Protein AF-A0A8D8TQ28-F1 (afdb_monomer_lite)

Organism: NCBI:txid428564

Structure (mmCIF, N/CA/C/O backbone):
data_AF-A0A8D8TQ28-F1
#
_entry.id   AF-A0A8D8TQ28-F1
#
loop_
_atom_site.group_PDB
_atom_site.id
_atom_site.type_symbol
_atom_site.label_atom_id
_atom_site.label_alt_id
_atom_site.label_comp_id
_atom_site.label_asym_id
_atom_site.label_entity_id
_atom_site.label_seq_id
_atom_site.pdbx_PDB_ins_code
_atom_site.Cartn_x
_atom_site.Cartn_y
_atom_site.Cartn_z
_atom_site.occupancy
_atom_site.B_iso_or_equiv
_atom_site.auth_seq_id
_atom_site.auth_comp_id
_atom_site.auth_asym_id
_atom_site.auth_atom_id
_atom_site.pdbx_PDB_model_num
ATOM 1 N N . MET A 1 1 ? -15.751 -20.187 -22.732 1.00 36.69 1 MET A N 1
ATOM 2 C CA . MET A 1 1 ? -16.298 -20.077 -21.364 1.00 36.69 1 MET A CA 1
ATOM 3 C C . MET A 1 1 ? -15.376 -20.856 -20.436 1.00 36.69 1 MET A C 1
ATOM 5 O O . MET A 1 1 ? -15.549 -22.052 -20.274 1.00 36.69 1 MET A O 1
ATOM 9 N N . VAL A 1 2 ? -14.321 -20.211 -19.934 1.00 33.38 2 VAL A N 1
ATOM 10 C CA . VAL A 1 2 ? -13.401 -20.803 -18.950 1.00 33.38 2 VAL A CA 1
ATOM 11 C C . VAL A 1 2 ? -13.339 -19.818 -17.794 1.00 33.38 2 VAL A C 1
ATOM 13 O O . VAL A 1 2 ? -12.615 -18.828 -17.832 1.00 33.38 2 VAL A O 1
ATOM 16 N N . THR A 1 3 ? -14.184 -20.042 -16.796 1.00 38.12 3 THR A N 1
ATOM 17 C CA . THR A 1 3 ? -14.091 -19.378 -15.499 1.00 38.12 3 THR A CA 1
ATOM 18 C C . THR A 1 3 ? -12.869 -19.936 -14.782 1.00 38.12 3 THR A C 1
ATOM 20 O O . THR A 1 3 ? -12.925 -21.002 -14.176 1.00 38.12 3 THR A O 1
ATOM 23 N N . LEU A 1 4 ? -11.747 -19.220 -14.869 1.00 36.84 4 LEU A N 1
ATOM 24 C CA . LEU A 1 4 ? -10.609 -19.403 -13.972 1.00 36.84 4 LEU A CA 1
ATOM 25 C C . LEU A 1 4 ? -11.015 -18.913 -12.577 1.00 36.84 4 LEU A C 1
ATOM 27 O O . LEU A 1 4 ? -10.694 -17.800 -12.169 1.00 36.84 4 LEU A O 1
ATOM 31 N N . SER A 1 5 ? -11.729 -19.752 -11.828 1.00 41.59 5 SER A N 1
ATOM 32 C CA . SER A 1 5 ? -11.836 -19.620 -10.377 1.00 41.59 5 SER A CA 1
ATOM 33 C C . SER A 1 5 ? -10.484 -19.998 -9.769 1.00 41.59 5 SER A C 1
ATOM 35 O O . SER A 1 5 ? -10.276 -21.119 -9.299 1.00 41.59 5 SER A O 1
ATOM 37 N N . ARG A 1 6 ? -9.511 -19.084 -9.837 1.00 45.41 6 ARG A N 1
ATOM 38 C CA . ARG A 1 6 ? -8.230 -19.258 -9.156 1.00 45.41 6 ARG A CA 1
ATOM 39 C C . ARG A 1 6 ? -8.472 -18.959 -7.680 1.00 45.41 6 ARG A C 1
ATOM 41 O O . ARG A 1 6 ? -8.494 -17.807 -7.263 1.00 45.41 6 ARG A O 1
ATOM 48 N N . SER A 1 7 ? -8.694 -20.014 -6.901 1.00 39.88 7 SER A N 1
ATOM 49 C CA . SER A 1 7 ? -8.564 -19.978 -5.445 1.00 39.88 7 SER A CA 1
ATOM 50 C C . SER A 1 7 ? -7.099 -19.684 -5.113 1.00 39.88 7 SER A C 1
ATOM 52 O O . SER A 1 7 ? -6.31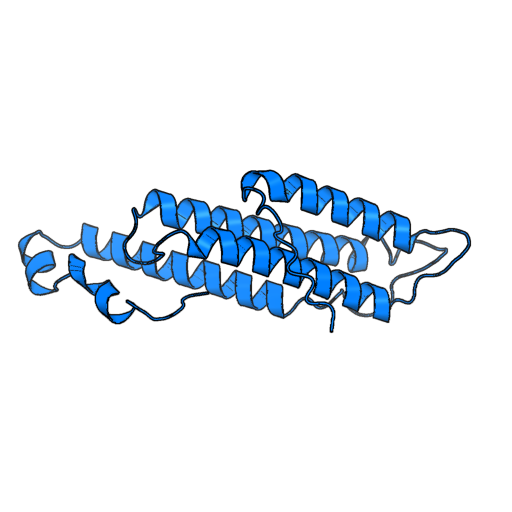4 -20.597 -4.855 1.00 39.88 7 SER A O 1
ATOM 54 N N . SER A 1 8 ? -6.699 -18.415 -5.181 1.00 41.31 8 SER A N 1
ATOM 55 C CA . SER A 1 8 ? -5.432 -17.963 -4.620 1.00 41.31 8 SER A CA 1
ATOM 56 C C . SER A 1 8 ? -5.541 -18.141 -3.113 1.00 41.31 8 SER A C 1
ATOM 58 O O . SER A 1 8 ? -6.297 -17.428 -2.460 1.00 41.31 8 SER A O 1
ATOM 60 N N . LYS A 1 9 ? -4.836 -19.134 -2.564 1.00 54.06 9 LYS A N 1
ATOM 61 C CA . LYS A 1 9 ? -4.615 -19.216 -1.119 1.00 54.06 9 LYS A CA 1
ATOM 62 C C . LYS A 1 9 ? -4.022 -17.870 -0.703 1.00 54.06 9 LYS A C 1
ATOM 64 O O . LYS A 1 9 ? -2.943 -17.523 -1.183 1.00 54.06 9 LYS A O 1
ATOM 69 N N . THR A 1 10 ? -4.760 -17.087 0.077 1.00 59.38 10 THR A N 1
ATOM 70 C CA . THR A 1 10 ? -4.292 -15.773 0.509 1.00 59.38 10 THR A CA 1
ATOM 71 C C . THR A 1 10 ? -3.103 -15.994 1.436 1.00 59.38 10 THR A C 1
ATOM 73 O O . THR A 1 10 ? -3.180 -16.783 2.381 1.00 59.38 10 THR A O 1
ATOM 76 N N . LYS A 1 11 ? -1.958 -15.396 1.097 1.00 68.31 11 LYS A N 1
ATOM 77 C CA . LYS A 1 11 ? -0.793 -15.431 1.978 1.00 68.31 11 LYS A CA 1
ATOM 78 C C . LYS A 1 11 ? -1.046 -14.495 3.167 1.00 68.31 11 LYS A C 1
ATOM 80 O O . LYS A 1 11 ? -1.624 -13.427 2.952 1.00 68.31 11 LYS A O 1
ATOM 85 N N . PRO A 1 12 ? -0.618 -14.859 4.387 1.00 80.44 12 PRO A N 1
ATOM 86 C CA . PRO A 1 12 ? -0.595 -13.939 5.517 1.00 80.44 12 PRO A CA 1
ATOM 87 C C . PRO A 1 12 ? 0.127 -12.637 5.159 1.00 80.44 12 PRO A C 1
ATOM 89 O O . PRO A 1 12 ? 1.099 -12.656 4.407 1.00 80.44 12 PRO A O 1
ATOM 92 N N . LEU A 1 13 ? -0.303 -11.515 5.746 1.00 81.19 13 LEU A N 1
ATOM 93 C CA . LEU A 1 13 ? 0.332 -10.207 5.523 1.00 81.19 13 LEU A CA 1
ATOM 94 C C . LEU A 1 13 ? 1.840 -10.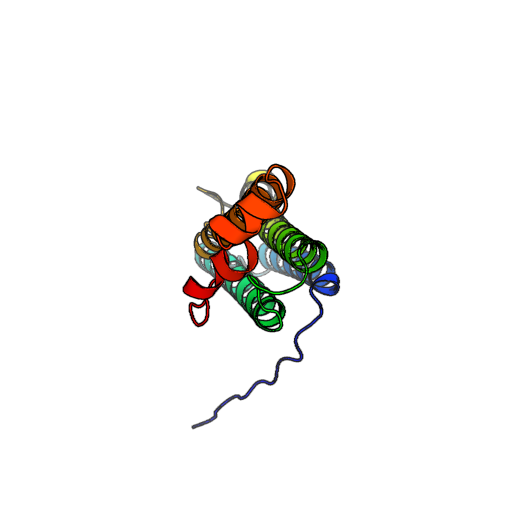219 5.829 1.00 81.19 13 LEU A C 1
ATOM 96 O O . LEU A 1 13 ? 2.599 -9.529 5.161 1.00 81.19 13 LEU A O 1
ATOM 100 N N . GLN A 1 14 ? 2.266 -11.022 6.808 1.00 81.75 14 GLN A N 1
ATOM 101 C CA . GLN A 1 14 ? 3.671 -11.165 7.212 1.00 81.75 14 GLN A CA 1
ATOM 102 C C . GLN A 1 14 ? 4.555 -11.767 6.110 1.00 81.75 14 GLN A C 1
ATOM 104 O O . GLN A 1 14 ? 5.735 -11.450 6.038 1.00 81.75 14 GLN A O 1
ATOM 109 N N . ASP A 1 15 ? 3.977 -12.569 5.214 1.00 87.06 15 ASP A N 1
ATOM 110 C CA . ASP A 1 15 ? 4.709 -13.213 4.119 1.00 87.06 15 ASP A CA 1
ATOM 111 C C . ASP A 1 15 ? 4.768 -12.322 2.865 1.00 87.06 15 ASP A C 1
ATOM 113 O O . ASP A 1 15 ? 5.366 -12.699 1.854 1.00 87.06 15 ASP A O 1
ATOM 117 N N . LEU A 1 16 ? 4.087 -11.168 2.872 1.00 90.31 16 LEU A N 1
ATOM 118 C CA . LEU A 1 16 ? 4.045 -10.281 1.709 1.00 90.31 16 LEU A CA 1
ATOM 119 C C . LEU A 1 16 ? 5.354 -9.516 1.518 1.00 90.31 16 LEU A C 1
ATOM 121 O O . LEU A 1 16 ? 5.645 -9.139 0.387 1.00 90.31 16 LEU A O 1
ATOM 125 N N . ASP A 1 17 ? 6.175 -9.356 2.556 1.00 90.69 17 ASP A N 1
ATOM 126 C CA . ASP A 1 17 ? 7.511 -8.770 2.419 1.00 90.69 17 ASP A CA 1
ATOM 127 C C . ASP A 1 17 ? 8.396 -9.570 1.455 1.00 90.69 17 ASP A C 1
ATOM 129 O O . ASP A 1 17 ? 8.968 -8.992 0.532 1.00 90.69 17 ASP A O 1
ATOM 133 N N . ASP A 1 18 ? 8.419 -10.899 1.577 1.00 91.06 18 ASP A N 1
ATOM 134 C CA . ASP A 1 18 ? 9.158 -11.777 0.658 1.00 91.06 18 ASP A CA 1
ATOM 135 C C . ASP A 1 18 ? 8.627 -11.675 -0.781 1.00 91.06 18 ASP A C 1
ATOM 137 O O . ASP A 1 18 ? 9.372 -11.790 -1.760 1.00 91.06 18 ASP A O 1
ATOM 141 N N . VAL A 1 19 ? 7.318 -11.443 -0.927 1.00 91.38 19 VAL A N 1
ATOM 142 C CA . VAL A 1 19 ? 6.690 -11.219 -2.235 1.00 91.38 19 VAL A CA 1
ATOM 143 C C . VAL A 1 19 ? 7.161 -9.893 -2.831 1.00 91.38 19 VAL A C 1
ATOM 145 O O . VAL A 1 19 ? 7.461 -9.860 -4.023 1.00 91.38 19 VAL A O 1
ATOM 148 N N . LEU A 1 20 ? 7.276 -8.825 -2.034 1.00 95.19 20 LEU A N 1
ATOM 149 C CA . LEU A 1 20 ? 7.810 -7.537 -2.491 1.00 95.19 20 LEU A CA 1
ATOM 150 C C . LEU A 1 20 ? 9.263 -7.666 -2.971 1.00 95.19 20 LEU A C 1
ATOM 152 O O . LEU A 1 20 ? 9.581 -7.155 -4.043 1.00 95.19 20 LEU A O 1
ATOM 156 N N . GLU A 1 21 ? 10.114 -8.390 -2.237 1.00 95.12 21 GLU A N 1
ATOM 157 C CA . GLU A 1 21 ? 11.504 -8.647 -2.651 1.00 95.12 21 GLU A CA 1
ATOM 158 C C . GLU A 1 21 ? 11.567 -9.467 -3.947 1.00 95.12 21 GLU A C 1
ATOM 160 O O . GLU A 1 21 ? 12.333 -9.164 -4.862 1.00 95.12 21 GLU A O 1
ATOM 165 N N . THR A 1 22 ? 10.709 -10.482 -4.071 1.00 95.06 22 THR A N 1
ATOM 166 C CA . THR A 1 22 ? 10.610 -11.285 -5.298 1.00 95.06 22 THR A CA 1
ATOM 167 C C . THR A 1 22 ? 10.181 -10.425 -6.490 1.00 95.06 22 THR A C 1
ATOM 169 O O . THR A 1 22 ? 10.743 -10.555 -7.576 1.00 95.06 22 THR A O 1
ATOM 172 N N . MET A 1 23 ? 9.205 -9.530 -6.298 1.00 95.88 23 MET A N 1
ATOM 173 C CA . MET A 1 23 ? 8.759 -8.604 -7.342 1.00 95.88 23 MET A CA 1
ATOM 174 C C . MET A 1 23 ? 9.85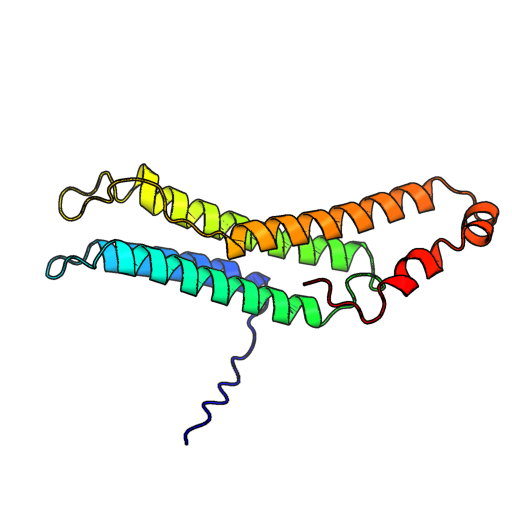1 -7.607 -7.724 1.00 95.88 23 MET A C 1
ATOM 176 O O . MET A 1 23 ? 10.011 -7.339 -8.909 1.00 95.88 23 MET A O 1
ATOM 180 N N . TYR A 1 24 ? 10.613 -7.089 -6.757 1.00 97.06 24 TYR A N 1
ATOM 181 C CA . TYR A 1 24 ? 11.756 -6.218 -7.029 1.00 97.06 24 TYR A CA 1
ATOM 182 C C . TYR A 1 24 ? 12.784 -6.909 -7.929 1.00 97.06 24 TYR A C 1
ATOM 184 O O . TYR A 1 24 ? 13.086 -6.385 -8.999 1.00 97.06 24 TYR A O 1
ATOM 192 N N . ASN A 1 25 ? 13.259 -8.096 -7.532 1.00 97.44 25 ASN A N 1
ATOM 193 C CA . ASN A 1 25 ? 14.262 -8.836 -8.302 1.00 97.44 25 ASN A CA 1
ATOM 194 C C . ASN A 1 25 ? 13.750 -9.140 -9.714 1.00 97.44 25 ASN A C 1
ATOM 196 O O . ASN A 1 25 ? 14.436 -8.874 -10.691 1.00 97.44 25 ASN A O 1
ATOM 200 N N . PHE A 1 26 ? 12.499 -9.597 -9.832 1.00 97.31 26 PHE A N 1
ATOM 201 C CA . PHE A 1 26 ? 11.881 -9.862 -11.129 1.00 97.31 26 PHE A CA 1
ATOM 202 C C . PHE A 1 26 ? 11.809 -8.619 -12.026 1.00 97.31 26 PHE A C 1
ATOM 204 O O . PHE A 1 26 ? 12.105 -8.710 -13.215 1.00 97.31 26 PHE A O 1
ATOM 211 N N . LEU A 1 27 ? 11.399 -7.468 -11.485 1.00 97.56 27 LEU A N 1
ATOM 212 C CA . LEU A 1 27 ? 11.331 -6.226 -12.255 1.00 97.56 27 LEU A CA 1
ATOM 213 C C . LEU A 1 27 ? 12.722 -5.768 -12.698 1.00 97.56 27 LEU A C 1
ATOM 215 O O . LEU A 1 27 ? 12.872 -5.342 -13.841 1.00 97.56 27 LEU A O 1
ATOM 219 N N . ASP A 1 28 ? 13.716 -5.848 -11.813 1.00 97.19 28 ASP A N 1
ATOM 220 C CA . ASP A 1 28 ? 15.084 -5.423 -12.109 1.00 97.19 28 ASP A CA 1
ATOM 221 C C . ASP A 1 28 ? 15.751 -6.330 -13.155 1.00 97.19 28 ASP A C 1
ATOM 223 O O . ASP A 1 28 ? 16.317 -5.827 -14.125 1.00 97.19 28 ASP A O 1
ATOM 227 N N . ASP A 1 29 ? 15.594 -7.650 -13.023 1.00 96.31 29 ASP A N 1
ATOM 228 C CA . ASP A 1 29 ? 16.076 -8.633 -13.997 1.00 96.31 29 ASP A CA 1
ATOM 229 C C . ASP A 1 29 ? 15.404 -8.439 -15.363 1.00 96.31 29 ASP A C 1
ATOM 231 O O . ASP A 1 29 ? 16.074 -8.418 -16.396 1.00 96.31 29 ASP A O 1
ATOM 235 N N . LEU A 1 30 ? 14.078 -8.244 -15.380 1.00 96.44 30 LEU A N 1
ATOM 236 C CA . LEU A 1 30 ? 13.317 -8.010 -16.610 1.00 96.44 30 LEU A CA 1
ATOM 237 C C . LEU A 1 30 ? 13.750 -6.714 -17.306 1.00 96.44 30 LEU A C 1
ATOM 239 O O . LEU A 1 30 ? 13.776 -6.650 -18.533 1.00 96.44 30 LEU A O 1
ATOM 243 N N . TRP A 1 31 ? 14.073 -5.672 -16.542 1.00 96.88 31 TRP A N 1
ATOM 244 C CA . TRP A 1 31 ? 14.515 -4.400 -17.107 1.00 96.88 31 TRP A CA 1
ATOM 245 C C . TRP A 1 31 ? 15.920 -4.477 -17.718 1.00 96.88 31 TRP A C 1
ATOM 247 O O . TRP A 1 31 ? 16.194 -3.780 -18.694 1.00 96.88 31 TRP A O 1
ATOM 257 N N . LYS A 1 32 ? 16.794 -5.321 -17.157 1.00 95.12 32 LYS A N 1
ATOM 258 C CA . LYS A 1 32 ? 18.218 -5.448 -17.513 1.00 95.12 32 LYS A CA 1
ATOM 259 C C . LYS A 1 32 ? 18.531 -6.619 -18.454 1.00 95.12 32 LYS A C 1
ATOM 261 O O . LYS A 1 32 ? 19.686 -7.026 -18.553 1.00 95.12 32 LYS A O 1
ATOM 266 N N . MET A 1 33 ? 17.529 -7.184 -19.125 1.00 94.06 33 MET A N 1
ATOM 267 C CA . MET A 1 33 ? 17.748 -8.265 -20.090 1.00 94.06 33 MET A CA 1
ATOM 268 C C . MET A 1 33 ? 18.654 -7.808 -21.245 1.00 94.06 33 MET A C 1
ATOM 270 O O . MET A 1 33 ? 18.407 -6.773 -21.855 1.00 94.06 33 MET A O 1
ATOM 274 N N . GLU A 1 34 ? 19.674 -8.606 -21.576 1.00 87.25 34 GLU A N 1
ATOM 275 C CA . GLU A 1 34 ? 20.681 -8.254 -22.593 1.00 87.25 34 GLU A CA 1
ATOM 276 C C . GLU A 1 34 ? 20.124 -8.281 -24.029 1.00 87.25 34 GLU A C 1
ATOM 278 O O . GLU A 1 34 ? 20.500 -7.453 -24.855 1.00 87.25 34 GLU A O 1
ATOM 283 N N . ASP A 1 35 ? 19.198 -9.202 -24.320 1.00 89.12 35 ASP A N 1
ATOM 284 C CA . ASP A 1 35 ? 18.696 -9.459 -25.681 1.00 89.12 35 ASP A CA 1
ATOM 285 C C . ASP A 1 35 ? 17.370 -8.749 -26.011 1.00 89.12 35 ASP A C 1
ATOM 287 O O . ASP A 1 35 ? 16.859 -8.856 -27.131 1.00 89.12 35 ASP A O 1
ATOM 291 N N . TYR A 1 36 ? 16.755 -8.069 -25.038 1.00 91.38 36 TYR A N 1
ATOM 292 C CA . TYR A 1 36 ? 15.454 -7.429 -25.225 1.00 91.38 36 TYR A CA 1
ATOM 293 C C . TYR A 1 36 ? 15.235 -6.248 -24.279 1.00 91.38 36 TYR A C 1
ATOM 295 O O . TYR A 1 36 ? 15.078 -6.420 -23.072 1.00 91.38 36 TYR A O 1
ATOM 303 N N . GLU A 1 37 ? 15.099 -5.055 -24.856 1.00 93.44 37 GLU A N 1
ATOM 304 C CA . GLU A 1 37 ? 14.677 -3.853 -24.137 1.00 93.44 37 GLU A CA 1
ATOM 305 C C . GLU A 1 37 ? 13.164 -3.897 -23.878 1.00 93.44 37 GLU A C 1
ATOM 307 O O . GLU A 1 37 ? 12.335 -3.726 -24.781 1.00 93.44 37 GLU A O 1
ATOM 312 N N . TYR A 1 38 ? 12.782 -4.160 -22.627 1.00 95.12 38 TYR A N 1
ATOM 313 C CA . TYR A 1 38 ? 11.377 -4.224 -22.241 1.00 95.12 38 TYR A CA 1
ATOM 314 C C . TYR A 1 38 ? 10.727 -2.825 -22.265 1.00 95.12 38 TYR A C 1
ATOM 316 O O . TYR A 1 38 ? 11.147 -1.955 -21.513 1.00 95.12 38 TYR A O 1
ATOM 324 N N . PRO A 1 39 ? 9.654 -2.574 -23.039 1.00 96.25 39 PRO A N 1
ATOM 325 C CA . PRO A 1 39 ? 9.138 -1.214 -23.215 1.00 96.25 39 PRO A CA 1
ATOM 326 C C . PRO A 1 39 ? 8.777 -0.500 -21.897 1.00 96.25 39 PRO A C 1
ATOM 328 O O . PRO A 1 39 ? 8.016 -1.038 -21.086 1.00 96.25 39 PRO A O 1
ATOM 331 N N . GLN A 1 40 ? 9.243 0.744 -21.723 1.00 95.88 40 GLN A N 1
ATOM 332 C CA . GLN A 1 40 ? 9.043 1.552 -20.506 1.00 95.88 40 GLN A CA 1
ATOM 333 C C . GLN A 1 40 ? 7.565 1.692 -20.099 1.00 95.88 40 GLN A C 1
ATOM 335 O O . GLN A 1 40 ? 7.216 1.509 -18.930 1.00 95.88 40 GLN A O 1
ATOM 340 N N . ASP A 1 41 ? 6.672 1.947 -21.058 1.00 94.75 41 ASP A N 1
ATOM 341 C CA . ASP A 1 41 ? 5.230 2.064 -20.791 1.00 94.75 41 ASP A CA 1
ATOM 342 C C . ASP A 1 41 ? 4.643 0.753 -20.255 1.00 94.75 41 ASP A C 1
ATOM 344 O O . ASP A 1 41 ? 3.828 0.743 -19.330 1.00 94.75 41 ASP A O 1
ATOM 348 N N . ARG A 1 42 ? 5.103 -0.384 -20.794 1.00 96.31 42 ARG A N 1
ATOM 349 C CA . ARG A 1 42 ? 4.691 -1.703 -20.303 1.00 96.31 42 ARG A CA 1
ATOM 350 C C . ARG A 1 42 ? 5.255 -1.978 -18.917 1.00 96.31 42 ARG A C 1
ATOM 352 O O . ARG A 1 42 ? 4.594 -2.665 -18.144 1.00 96.31 42 ARG A O 1
ATOM 359 N N . MET A 1 43 ? 6.446 -1.470 -18.601 1.00 97.25 43 MET A N 1
ATOM 360 C CA . MET A 1 43 ? 7.048 -1.624 -17.275 1.00 97.25 43 MET A CA 1
ATOM 361 C C . MET A 1 43 ? 6.283 -0.812 -16.231 1.00 97.25 43 MET A C 1
ATOM 363 O O . MET A 1 43 ? 5.922 -1.346 -15.184 1.00 97.25 43 MET A O 1
ATOM 367 N N . SER A 1 44 ? 5.933 0.434 -16.562 1.00 96.12 44 SER A N 1
ATOM 368 C CA . SER A 1 44 ? 5.058 1.278 -15.737 1.00 96.12 44 SER A CA 1
ATOM 369 C C . SER A 1 44 ? 3.737 0.570 -15.435 1.00 96.12 44 SER A C 1
ATOM 371 O O . SER A 1 44 ? 3.333 0.451 -14.279 1.00 96.12 44 SER A O 1
ATOM 373 N N . HIS A 1 45 ? 3.092 0.031 -16.474 1.00 96.25 45 HIS A N 1
ATOM 374 C CA . HIS A 1 45 ? 1.831 -0.684 -16.316 1.00 96.25 45 HIS A CA 1
ATOM 375 C C . HIS A 1 45 ? 1.980 -1.977 -15.500 1.00 96.25 45 HIS A C 1
ATOM 377 O O . HIS A 1 45 ? 1.121 -2.302 -14.685 1.00 96.25 45 HIS A O 1
ATOM 383 N N . LEU A 1 46 ? 3.079 -2.715 -15.674 1.00 97.25 46 LEU A N 1
ATOM 384 C CA . LEU A 1 46 ? 3.361 -3.918 -14.893 1.00 97.25 46 LEU A CA 1
ATOM 385 C C . LEU A 1 46 ? 3.519 -3.599 -13.399 1.00 97.25 46 LEU A C 1
ATOM 387 O O . LEU A 1 46 ? 2.919 -4.287 -12.573 1.00 97.25 46 LEU A O 1
ATOM 391 N N . MET A 1 47 ? 4.257 -2.540 -13.049 1.00 98.06 47 MET A N 1
ATOM 392 C CA . MET A 1 47 ? 4.373 -2.075 -11.661 1.00 98.06 47 MET A CA 1
ATOM 393 C C . MET A 1 47 ? 3.007 -1.719 -11.063 1.00 98.06 47 MET A C 1
ATOM 395 O O . MET A 1 47 ? 2.707 -2.086 -9.925 1.00 98.06 47 MET A O 1
ATOM 399 N N . GLU A 1 48 ? 2.154 -1.045 -11.835 1.00 96.69 48 GLU A N 1
ATOM 400 C CA . GLU A 1 48 ? 0.795 -0.707 -11.413 1.00 96.69 48 GLU A CA 1
ATOM 401 C C . GLU A 1 48 ? -0.060 -1.961 -11.187 1.00 96.69 48 GLU A C 1
ATOM 403 O O . GLU A 1 48 ? -0.707 -2.094 -10.149 1.00 96.69 48 GLU A O 1
ATOM 408 N N . LEU A 1 49 ? -0.025 -2.931 -12.105 1.00 96.88 49 LEU A N 1
ATOM 409 C CA . LEU A 1 49 ? -0.762 -4.189 -11.968 1.00 96.88 49 LEU A CA 1
ATOM 410 C C . LEU A 1 49 ? -0.325 -4.995 -10.739 1.00 96.88 49 LEU A C 1
ATOM 412 O O . LEU A 1 49 ? -1.179 -5.536 -10.030 1.00 96.88 49 LEU A O 1
ATOM 416 N N . LEU A 1 50 ? 0.982 -5.070 -10.480 1.00 96.75 50 LEU A N 1
ATOM 417 C CA . LEU A 1 50 ? 1.536 -5.733 -9.299 1.00 96.75 50 LEU A CA 1
ATOM 418 C C . LEU A 1 50 ? 1.106 -5.017 -8.011 1.00 96.75 50 LEU A C 1
ATOM 420 O O . LEU A 1 50 ? 0.615 -5.666 -7.087 1.00 96.75 50 LEU A O 1
ATOM 424 N N . GLY A 1 51 ? 1.177 -3.683 -7.984 1.00 96.94 51 GLY A N 1
ATOM 425 C CA . GLY A 1 51 ? 0.690 -2.874 -6.866 1.00 96.94 51 GLY A CA 1
ATOM 426 C C . GLY A 1 51 ? -0.807 -3.051 -6.605 1.00 96.94 51 GLY A C 1
ATOM 427 O O . GLY A 1 51 ? -1.232 -3.248 -5.468 1.00 96.94 51 GLY A O 1
ATOM 428 N N . ASN A 1 52 ? -1.620 -3.077 -7.658 1.00 96.19 52 ASN A N 1
ATOM 429 C CA . ASN A 1 52 ? -3.060 -3.302 -7.545 1.00 96.19 52 ASN A CA 1
ATOM 430 C C . ASN A 1 52 ? -3.371 -4.718 -7.039 1.00 96.19 52 ASN A C 1
ATOM 432 O O . ASN A 1 52 ? -4.338 -4.919 -6.302 1.00 96.19 52 ASN A O 1
ATOM 436 N N . ASN A 1 53 ? -2.561 -5.713 -7.409 1.00 95.00 53 ASN A N 1
ATOM 437 C CA . ASN A 1 53 ? -2.686 -7.066 -6.876 1.00 95.00 53 ASN A CA 1
ATOM 438 C C . ASN A 1 53 ? -2.329 -7.124 -5.384 1.00 95.00 53 ASN A C 1
ATOM 440 O O . ASN A 1 53 ? -3.085 -7.709 -4.610 1.00 95.00 53 ASN A O 1
ATOM 444 N N . LEU A 1 54 ? -1.244 -6.457 -4.978 1.00 95.69 54 LEU A N 1
ATOM 445 C CA . LEU A 1 54 ? -0.856 -6.312 -3.575 1.00 95.69 54 LEU A CA 1
ATOM 446 C C . LEU A 1 54 ? -1.992 -5.698 -2.747 1.00 95.69 54 LEU A C 1
ATOM 448 O O . LEU A 1 54 ? -2.371 -6.261 -1.722 1.00 95.69 54 LEU A O 1
ATOM 452 N N . VAL A 1 55 ? -2.591 -4.600 -3.221 1.00 96.38 55 VAL A N 1
ATOM 453 C CA . VAL A 1 55 ? -3.741 -3.969 -2.552 1.00 96.38 55 VAL A CA 1
ATOM 454 C C . VAL A 1 55 ? -4.902 -4.951 -2.409 1.00 96.38 55 VAL A C 1
ATOM 456 O O . VAL A 1 55 ? -5.461 -5.069 -1.323 1.00 96.38 55 VAL A O 1
ATOM 459 N N . ARG A 1 56 ? -5.234 -5.723 -3.451 1.00 94.75 56 ARG A N 1
ATOM 460 C CA . ARG A 1 56 ? -6.302 -6.736 -3.372 1.00 94.75 56 ARG A CA 1
ATOM 461 C C . ARG A 1 56 ? -6.019 -7.809 -2.323 1.00 94.75 56 ARG A C 1
ATOM 463 O O . ARG A 1 56 ? -6.942 -8.209 -1.620 1.00 94.75 56 ARG A O 1
ATOM 470 N N . LEU A 1 57 ? -4.775 -8.275 -2.206 1.00 93.62 57 LEU A N 1
ATOM 471 C CA . LEU A 1 57 ? -4.386 -9.250 -1.179 1.00 93.62 57 LEU A CA 1
ATOM 472 C C . LEU A 1 57 ? -4.539 -8.658 0.226 1.00 93.62 57 LEU A C 1
ATOM 474 O O . LEU A 1 57 ? -5.118 -9.294 1.104 1.00 93.62 57 LEU A O 1
ATOM 478 N N . ILE A 1 58 ? -4.100 -7.413 0.414 1.00 95.50 58 ILE A N 1
ATOM 479 C CA . ILE A 1 58 ? -4.260 -6.687 1.676 1.00 95.50 58 ILE A CA 1
ATOM 480 C C . ILE A 1 58 ? -5.745 -6.508 2.017 1.00 95.50 58 ILE A C 1
ATOM 482 O O . ILE A 1 58 ? -6.161 -6.814 3.133 1.00 95.50 58 ILE A O 1
ATOM 486 N N . GLN A 1 59 ? -6.567 -6.072 1.059 1.00 94.69 59 GLN A N 1
ATOM 487 C CA . GLN A 1 59 ? -8.013 -5.926 1.241 1.00 94.69 59 GLN A CA 1
ATOM 488 C C . GLN A 1 59 ? -8.674 -7.256 1.620 1.00 94.69 59 GLN A C 1
ATOM 490 O O . GLN A 1 59 ? -9.530 -7.283 2.499 1.00 94.69 59 GLN A O 1
ATOM 495 N N . GLN A 1 60 ? -8.282 -8.368 0.993 1.00 92.81 60 GLN A N 1
ATOM 496 C CA . GLN A 1 60 ? -8.803 -9.697 1.327 1.00 92.81 60 GLN A CA 1
ATOM 497 C C . GLN A 1 60 ? -8.480 -10.107 2.765 1.00 92.81 60 GLN A C 1
ATOM 499 O O . GLN A 1 60 ? -9.335 -10.695 3.423 1.00 92.81 60 GLN A O 1
ATOM 504 N N . GLU A 1 61 ? -7.281 -9.799 3.262 1.00 91.62 61 GLU A N 1
ATOM 505 C CA . GLU A 1 61 ? -6.913 -10.072 4.654 1.00 91.62 61 GLU A CA 1
ATOM 506 C C . GLU A 1 61 ? -7.637 -9.141 5.636 1.00 91.62 61 GLU A C 1
ATOM 508 O O . GLU A 1 61 ? -8.181 -9.609 6.636 1.00 91.62 61 GLU A O 1
ATOM 513 N N . LEU A 1 62 ? -7.718 -7.841 5.342 1.00 93.31 62 LEU A N 1
ATOM 514 C CA . LEU A 1 62 ? -8.403 -6.868 6.200 1.00 93.31 62 LEU A CA 1
ATOM 515 C C . LEU A 1 62 ? -9.930 -7.058 6.225 1.00 93.31 62 LEU A C 1
ATOM 517 O O . LEU A 1 62 ? -10.557 -6.771 7.238 1.00 93.31 62 LEU A O 1
ATOM 521 N N . ASN A 1 63 ? -10.540 -7.597 5.167 1.00 92.00 63 ASN A N 1
ATOM 522 C CA . ASN A 1 63 ? -11.974 -7.917 5.139 1.00 92.00 63 ASN A CA 1
ATOM 523 C C . ASN A 1 63 ? -12.357 -9.115 6.026 1.00 92.00 63 ASN A C 1
ATOM 525 O O . ASN A 1 63 ? -13.543 -9.380 6.214 1.00 92.00 63 ASN A O 1
ATOM 529 N N . LYS A 1 64 ? -11.381 -9.846 6.583 1.00 91.19 64 LYS A N 1
ATOM 530 C CA . LYS A 1 64 ? -11.634 -10.919 7.562 1.00 91.19 64 LYS A CA 1
ATOM 531 C C . LYS A 1 64 ? -11.931 -10.388 8.965 1.00 91.19 64 LYS A C 1
ATOM 533 O O . LYS A 1 64 ? -12.290 -11.177 9.832 1.00 91.19 64 LYS A O 1
ATOM 538 N N . MET A 1 65 ? -11.749 -9.088 9.189 1.00 91.00 65 MET A N 1
ATOM 539 C CA . MET A 1 65 ? -11.956 -8.428 10.472 1.00 91.00 65 MET A CA 1
ATOM 540 C C . MET A 1 65 ? -12.906 -7.239 10.336 1.00 91.00 65 MET A C 1
ATOM 542 O O . MET A 1 65 ? -12.993 -6.595 9.290 1.00 91.00 65 MET A O 1
ATOM 546 N N . ASN A 1 66 ? -13.603 -6.912 11.417 1.00 91.56 66 ASN A N 1
ATOM 547 C CA . ASN A 1 66 ? -14.402 -5.704 11.491 1.00 91.56 66 ASN A CA 1
ATOM 548 C C . ASN A 1 66 ? -13.518 -4.525 11.918 1.00 91.56 66 ASN A C 1
ATOM 550 O O . ASN A 1 66 ? -13.254 -4.305 13.102 1.00 91.56 66 ASN A O 1
ATOM 554 N N . LEU A 1 67 ? -13.106 -3.715 10.940 1.00 92.62 67 LEU A N 1
ATOM 555 C CA . LEU A 1 67 ? -12.228 -2.555 11.137 1.00 92.62 67 LEU A CA 1
ATOM 556 C C . LEU A 1 67 ? -12.767 -1.486 12.093 1.00 92.62 67 LEU A C 1
ATOM 558 O O . LEU A 1 67 ? -12.018 -0.583 12.466 1.00 92.62 67 LEU A O 1
ATOM 562 N N . TRP A 1 68 ? -14.027 -1.566 12.513 1.00 91.94 68 TRP A N 1
ATOM 563 C CA . TRP A 1 68 ? -14.648 -0.605 13.419 1.00 91.94 68 TRP A CA 1
ATOM 564 C C . TRP A 1 68 ? -14.968 -1.186 14.797 1.00 91.94 68 TRP A C 1
ATOM 566 O O . TRP A 1 68 ? -14.866 -0.461 15.785 1.00 91.94 68 TRP A O 1
ATOM 576 N N . GLN A 1 69 ? -15.310 -2.474 14.872 1.00 89.00 69 GLN A N 1
ATOM 577 C CA . GLN A 1 69 ? 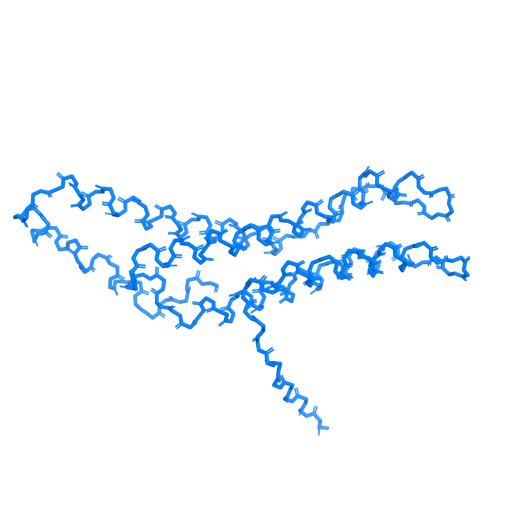-15.787 -3.114 16.104 1.00 89.00 69 GLN A CA 1
ATOM 578 C C . GLN A 1 69 ? -14.769 -4.060 16.752 1.00 89.00 69 GLN A C 1
ATOM 580 O O . GLN A 1 69 ? -14.812 -4.229 17.970 1.00 89.00 69 GLN A O 1
ATOM 585 N N . ASP A 1 70 ? -13.835 -4.632 15.985 1.00 92.31 70 ASP A N 1
ATOM 586 C CA . ASP A 1 70 ? -12.830 -5.546 16.541 1.00 92.31 70 ASP A CA 1
ATOM 587 C C . ASP A 1 70 ? -11.836 -4.810 17.454 1.00 92.31 70 ASP A C 1
ATOM 589 O O . ASP A 1 70 ? -11.768 -3.573 17.478 1.00 92.31 70 ASP A O 1
ATOM 593 N N . GLU A 1 71 ? -11.048 -5.571 18.220 1.00 93.81 71 GLU A N 1
ATOM 594 C CA . GLU A 1 71 ? -10.128 -5.048 19.234 1.00 93.81 71 GLU A CA 1
ATOM 595 C C . GLU A 1 71 ? -9.162 -4.006 18.647 1.00 93.81 71 GLU A C 1
ATOM 597 O O . GLU A 1 71 ? -8.616 -4.149 17.553 1.00 93.81 71 GLU A O 1
ATOM 602 N N . PHE A 1 72 ? -8.983 -2.894 19.369 1.00 93.56 72 PHE A N 1
ATOM 603 C CA . PHE A 1 72 ? -8.249 -1.740 18.853 1.00 93.56 72 PHE A CA 1
ATOM 604 C C . PHE A 1 72 ? -6.808 -2.054 18.473 1.00 93.56 72 PHE A C 1
ATOM 606 O O . PHE A 1 72 ? -6.354 -1.570 17.435 1.00 93.56 72 PHE A O 1
ATOM 613 N N . ASN A 1 73 ? -6.071 -2.770 19.322 1.00 94.94 73 ASN A N 1
ATOM 614 C CA . ASN A 1 73 ? -4.658 -3.007 19.072 1.00 94.94 73 ASN A CA 1
ATOM 615 C C . ASN A 1 73 ? -4.495 -3.932 17.859 1.00 94.94 73 ASN A C 1
ATOM 617 O O . ASN A 1 73 ? -3.719 -3.585 16.976 1.00 94.94 73 ASN A O 1
ATOM 621 N N . GLU A 1 74 ? -5.300 -4.992 17.744 1.00 94.88 74 GLU A N 1
ATOM 622 C CA . GLU A 1 74 ? -5.300 -5.897 16.589 1.00 94.88 74 GLU A CA 1
ATOM 623 C C . GLU A 1 74 ? -5.606 -5.159 15.274 1.00 94.88 74 GLU A C 1
ATOM 625 O O . GLU A 1 74 ? -4.874 -5.297 14.290 1.00 94.88 74 GLU A O 1
ATOM 630 N N . VAL A 1 75 ? -6.659 -4.331 15.249 1.00 94.88 75 VAL A N 1
ATOM 631 C CA . VAL A 1 75 ? -7.045 -3.556 14.055 1.00 94.88 75 VAL A CA 1
ATOM 632 C C . VAL A 1 75 ? -5.947 -2.584 13.651 1.00 94.88 75 VAL A C 1
ATOM 634 O O . VAL A 1 75 ? -5.545 -2.539 12.489 1.00 94.88 75 VAL A O 1
ATOM 637 N N . VAL A 1 76 ? -5.449 -1.789 14.598 1.00 96.50 76 VAL A N 1
ATOM 638 C CA . VAL A 1 76 ? -4.439 -0.771 14.298 1.00 96.50 76 VAL A CA 1
ATOM 639 C C . VAL A 1 76 ? -3.111 -1.407 13.896 1.00 96.50 76 VAL A C 1
ATOM 641 O O . VAL A 1 76 ? -2.447 -0.878 13.006 1.00 96.50 76 VAL A O 1
ATOM 644 N N . GLU A 1 77 ? -2.725 -2.529 14.501 1.00 96.00 77 GLU A N 1
ATOM 645 C CA . GLU A 1 77 ? -1.523 -3.274 14.124 1.00 96.00 77 GLU A CA 1
ATOM 646 C C . GLU A 1 77 ? -1.618 -3.786 12.681 1.00 96.00 77 GLU A C 1
ATOM 648 O O . GLU A 1 77 ? -0.743 -3.480 11.868 1.00 96.00 77 GLU A O 1
ATOM 653 N N . LYS A 1 78 ? -2.718 -4.460 12.318 1.00 95.50 78 LYS A N 1
ATOM 654 C CA . LYS A 1 78 ? -2.936 -4.961 10.950 1.00 95.50 78 LYS A CA 1
ATOM 655 C C . LYS A 1 78 ? -3.003 -3.842 9.910 1.00 95.50 78 LYS A C 1
ATOM 657 O O . LYS A 1 78 ? -2.419 -3.976 8.832 1.00 95.50 78 LYS A O 1
ATOM 662 N N . LEU A 1 79 ? -3.661 -2.722 10.220 1.00 96.94 79 LEU A N 1
ATOM 663 C CA . LEU A 1 79 ? -3.712 -1.555 9.330 1.00 96.94 79 LEU A CA 1
ATOM 664 C C . LEU A 1 79 ? -2.333 -0.910 9.142 1.00 96.94 79 LEU A C 1
ATOM 666 O O . LEU A 1 79 ? -1.992 -0.511 8.027 1.00 96.94 79 LEU A O 1
ATOM 670 N N . LYS A 1 80 ? -1.520 -0.818 10.202 1.00 97.00 80 LYS A N 1
ATOM 671 C CA . LYS A 1 80 ? -0.148 -0.292 10.117 1.00 97.00 80 LYS A CA 1
ATOM 672 C C . LYS A 1 80 ? 0.766 -1.207 9.311 1.00 97.00 80 LYS A C 1
ATOM 674 O O . LYS A 1 80 ? 1.490 -0.703 8.460 1.00 97.00 80 LYS A O 1
ATOM 679 N N . LEU A 1 81 ? 0.690 -2.521 9.527 1.00 96.44 81 LEU A N 1
ATOM 680 C CA . LEU A 1 81 ? 1.424 -3.505 8.727 1.00 96.44 81 LEU A CA 1
ATOM 681 C C . LEU A 1 81 ? 1.069 -3.370 7.238 1.00 96.44 81 LEU A C 1
ATOM 683 O O . LEU A 1 81 ? 1.946 -3.237 6.392 1.00 96.44 81 LEU A O 1
ATOM 687 N N . SER A 1 82 ? -0.228 -3.305 6.937 1.00 97.31 82 SER A N 1
ATOM 688 C CA . SER A 1 82 ? -0.750 -3.105 5.580 1.00 97.31 82 SER A CA 1
ATOM 689 C C . SER A 1 82 ? -0.261 -1.799 4.945 1.00 97.31 82 SER A C 1
ATOM 691 O O . SER A 1 82 ? 0.137 -1.781 3.783 1.00 97.31 82 SER A O 1
ATOM 693 N N . THR A 1 83 ? -0.247 -0.711 5.721 1.00 98.19 83 THR A N 1
ATOM 694 C CA . THR A 1 83 ? 0.273 0.594 5.283 1.00 98.19 83 THR A CA 1
ATOM 695 C C . THR A 1 83 ? 1.757 0.493 4.931 1.00 98.19 83 THR A C 1
ATOM 697 O O . THR A 1 83 ? 2.154 0.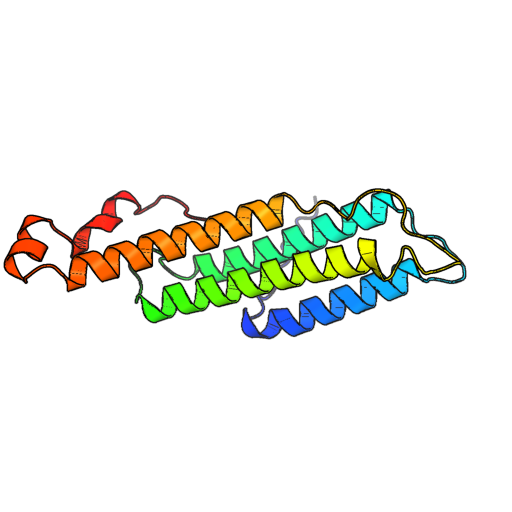957 3.866 1.00 98.19 83 THR A O 1
ATOM 700 N N . GLY A 1 84 ? 2.556 -0.165 5.779 1.00 97.62 84 GLY A N 1
ATOM 701 C CA . GLY A 1 84 ? 3.988 -0.364 5.551 1.00 97.62 84 GLY A CA 1
ATOM 702 C C . GLY A 1 84 ? 4.291 -1.160 4.281 1.00 97.62 84 GLY A C 1
ATOM 703 O O . GLY A 1 84 ? 5.192 -0.792 3.535 1.00 97.62 84 GLY A O 1
ATOM 704 N N . LEU A 1 85 ? 3.497 -2.191 3.972 1.00 97.88 85 LEU A N 1
ATOM 705 C CA . LEU A 1 85 ? 3.628 -2.952 2.723 1.00 97.88 85 LEU A CA 1
ATOM 706 C C . LEU A 1 85 ? 3.371 -2.079 1.484 1.00 97.88 85 LEU A C 1
ATOM 708 O O . LEU A 1 85 ? 4.124 -2.145 0.511 1.00 97.88 85 LEU A O 1
ATOM 712 N N . CYS A 1 86 ? 2.329 -1.240 1.512 1.00 98.25 86 CYS A N 1
ATOM 713 C CA . CYS A 1 86 ? 2.050 -0.315 0.414 1.00 98.25 86 CYS A CA 1
ATOM 714 C C . CYS A 1 86 ? 3.155 0.740 0.259 1.00 98.25 86 CYS A C 1
ATOM 716 O O . CYS A 1 86 ? 3.597 1.001 -0.858 1.00 98.25 86 CYS A O 1
ATOM 718 N N . GLU A 1 87 ? 3.630 1.320 1.363 1.00 98.19 87 GLU A N 1
ATOM 719 C CA . GLU A 1 87 ? 4.724 2.300 1.356 1.00 98.19 87 GLU A CA 1
ATOM 720 C C . GLU A 1 87 ? 6.023 1.695 0.826 1.00 98.19 87 GLU A C 1
ATOM 722 O O . GLU A 1 87 ? 6.667 2.301 -0.029 1.00 98.19 87 GLU A O 1
ATOM 727 N N . LYS A 1 88 ? 6.359 0.473 1.254 1.00 97.75 88 LYS A N 1
ATOM 728 C CA . LYS A 1 88 ? 7.521 -0.261 0.752 1.00 97.75 88 LYS A CA 1
ATOM 729 C C . LYS A 1 88 ? 7.422 -0.484 -0.755 1.00 97.75 88 LYS A C 1
ATOM 731 O O . LYS A 1 88 ? 8.390 -0.237 -1.465 1.00 97.75 88 LYS A O 1
ATOM 736 N N . TRP A 1 89 ? 6.254 -0.872 -1.275 1.00 97.94 89 TRP A N 1
ATOM 737 C CA . TRP A 1 89 ? 6.067 -1.019 -2.722 1.00 97.94 89 TRP A CA 1
ATOM 738 C C . TRP A 1 89 ? 6.256 0.294 -3.495 1.00 97.94 89 TRP A C 1
ATOM 740 O O . TRP A 1 89 ? 6.950 0.322 -4.517 1.00 97.94 89 TRP A O 1
ATOM 750 N N . LEU A 1 90 ? 5.668 1.387 -2.997 1.00 98.00 90 LEU A N 1
ATOM 751 C CA . LEU A 1 90 ? 5.814 2.722 -3.582 1.00 98.00 90 LEU A CA 1
ATOM 752 C C . LEU A 1 90 ? 7.281 3.168 -3.596 1.00 98.00 90 LEU A C 1
ATOM 754 O O . LEU A 1 90 ? 7.768 3.677 -4.607 1.00 98.00 90 LEU A O 1
ATOM 758 N N . GLU A 1 91 ? 7.993 2.948 -2.492 1.00 97.12 91 GLU A N 1
ATOM 759 C CA . GLU A 1 91 ? 9.411 3.268 -2.366 1.00 97.12 91 GLU A CA 1
ATOM 760 C C . GLU A 1 91 ? 10.266 2.431 -3.324 1.00 97.12 91 GLU A C 1
ATOM 762 O O . GLU A 1 91 ? 11.132 2.984 -4.000 1.00 97.12 91 GLU A O 1
ATOM 767 N N . THR A 1 92 ? 10.003 1.128 -3.440 1.00 97.12 92 THR A N 1
ATOM 768 C CA . THR A 1 92 ? 10.707 0.230 -4.364 1.00 97.12 92 THR A CA 1
ATOM 769 C C . THR A 1 92 ? 10.579 0.696 -5.812 1.00 97.12 92 THR A C 1
ATOM 771 O O . THR A 1 92 ? 11.589 0.869 -6.496 1.00 97.12 92 THR A O 1
ATOM 774 N N . CYS A 1 93 ? 9.357 0.964 -6.280 1.00 97.56 93 CYS A N 1
ATOM 775 C CA . CYS A 1 93 ? 9.133 1.420 -7.655 1.00 97.56 93 CYS A CA 1
ATOM 776 C C . CYS A 1 93 ? 9.746 2.803 -7.904 1.00 97.56 93 CYS A C 1
ATOM 778 O O . CYS A 1 93 ? 10.336 3.047 -8.959 1.00 97.56 93 CYS A O 1
ATOM 780 N N . SER A 1 94 ? 9.663 3.695 -6.912 1.00 96.75 94 SER A N 1
ATOM 781 C CA . SER A 1 94 ? 10.337 4.991 -6.960 1.00 96.75 94 SER A CA 1
ATOM 782 C C . SER A 1 94 ? 11.850 4.815 -7.095 1.00 96.75 94 SER A C 1
ATOM 784 O O . SER A 1 94 ? 12.445 5.375 -8.010 1.00 96.75 94 SER A O 1
ATOM 786 N N . LYS A 1 95 ? 12.487 3.976 -6.268 1.00 96.44 95 LYS A N 1
ATOM 787 C CA . LYS A 1 95 ? 13.936 3.728 -6.321 1.00 96.44 95 LYS A CA 1
ATOM 788 C C . LYS A 1 95 ? 14.400 3.170 -7.664 1.00 96.44 95 LYS A C 1
ATOM 790 O O . LYS A 1 95 ? 15.366 3.686 -8.227 1.00 96.44 95 LYS A O 1
ATOM 795 N N . LEU A 1 96 ? 13.691 2.167 -8.188 1.00 97.69 96 LEU A N 1
ATOM 796 C CA . LEU A 1 96 ? 13.955 1.593 -9.510 1.00 97.69 96 LEU A CA 1
ATOM 797 C C . LEU A 1 96 ? 13.950 2.677 -10.593 1.00 97.69 96 LEU A C 1
ATOM 799 O O . LEU A 1 96 ? 14.921 2.818 -11.330 1.00 97.69 96 LEU A O 1
ATOM 803 N N . THR A 1 97 ? 12.903 3.500 -10.629 1.00 97.25 97 THR A N 1
ATOM 804 C CA . THR A 1 97 ? 12.675 4.470 -11.713 1.00 97.25 97 THR A CA 1
ATOM 805 C C . THR A 1 97 ? 13.398 5.808 -11.549 1.00 97.25 97 THR A C 1
ATOM 807 O O . THR A 1 97 ? 13.525 6.547 -12.519 1.00 97.25 97 THR A O 1
ATOM 810 N N . THR A 1 98 ? 13.906 6.132 -10.356 1.00 96.44 98 THR A N 1
ATOM 811 C CA . THR A 1 98 ? 14.583 7.420 -10.090 1.00 96.44 98 THR A CA 1
ATOM 812 C C . THR A 1 98 ? 16.080 7.303 -9.854 1.00 96.44 98 THR A C 1
ATOM 814 O O . THR A 1 98 ? 16.813 8.226 -10.204 1.00 96.44 98 THR A O 1
ATOM 817 N N . TYR A 1 99 ? 16.551 6.188 -9.290 1.00 94.00 99 TYR A N 1
ATOM 818 C CA . TYR A 1 99 ? 17.958 6.022 -8.922 1.00 94.00 99 TYR A CA 1
ATOM 819 C C . TYR A 1 99 ? 18.642 4.884 -9.674 1.00 94.00 99 TYR A C 1
ATOM 821 O O . TYR A 1 99 ? 19.790 5.047 -10.077 1.00 94.00 99 TYR A O 1
ATOM 829 N N . PHE A 1 100 ? 17.989 3.739 -9.874 1.00 95.44 100 PHE A N 1
ATOM 830 C CA . PHE A 1 100 ? 18.671 2.573 -10.445 1.00 95.44 100 PHE A CA 1
ATOM 831 C C . PHE A 1 100 ? 18.650 2.565 -11.973 1.00 95.44 100 PHE A C 1
ATOM 833 O O . PHE A 1 100 ? 19.702 2.614 -12.607 1.00 95.44 100 PHE A O 1
ATOM 840 N N . TRP A 1 101 ? 17.469 2.552 -12.580 1.00 97.31 101 TRP A N 1
ATOM 841 C CA . TRP A 1 101 ? 17.320 2.419 -14.027 1.00 97.31 101 TRP A CA 1
ATOM 842 C C . TRP A 1 101 ? 17.736 3.644 -14.837 1.00 97.31 101 TRP A C 1
ATOM 844 O O . TRP A 1 101 ? 18.286 3.446 -15.917 1.00 97.31 101 TRP A O 1
ATOM 854 N N . PRO A 1 102 ? 17.593 4.897 -14.361 1.00 96.62 102 PRO A N 1
ATOM 855 C CA . PRO A 1 102 ? 18.172 6.040 -15.069 1.00 96.62 102 PRO A CA 1
ATOM 856 C C . PRO A 1 102 ? 19.698 5.962 -15.206 1.00 96.62 102 PRO A C 1
ATOM 858 O O . PRO A 1 102 ? 20.259 6.576 -16.104 1.00 96.62 102 PRO A O 1
ATOM 861 N N . ASN A 1 103 ? 20.374 5.203 -14.336 1.00 93.50 103 ASN A N 1
ATOM 862 C CA . ASN A 1 103 ? 21.827 5.034 -14.344 1.00 93.50 103 ASN A CA 1
ATOM 863 C C . ASN A 1 103 ? 22.283 3.721 -15.009 1.00 93.50 103 ASN A C 1
ATOM 865 O O . ASN A 1 103 ? 23.459 3.377 -14.906 1.00 93.50 103 ASN A O 1
ATOM 869 N N . TYR A 1 104 ? 21.388 2.982 -15.678 1.00 93.56 104 TYR A N 1
ATOM 870 C CA . TYR A 1 104 ? 21.719 1.749 -16.397 1.00 93.56 104 TYR A CA 1
ATOM 871 C C . TYR A 1 104 ? 21.952 2.036 -17.896 1.00 93.56 104 TYR A C 1
ATOM 873 O O . TYR A 1 104 ? 20.979 2.237 -18.624 1.00 93.56 104 TYR A O 1
ATOM 881 N N . PRO A 1 105 ? 23.210 2.052 -18.395 1.00 87.12 105 PRO A N 1
ATOM 882 C CA . PRO A 1 105 ? 23.537 2.592 -19.723 1.00 87.12 105 PRO A CA 1
ATOM 883 C C . PRO A 1 105 ? 22.936 1.839 -20.920 1.00 87.12 105 PRO A C 1
ATOM 885 O O . PRO A 1 105 ? 22.918 2.389 -22.016 1.00 87.12 105 PRO A O 1
ATOM 888 N N . GLY A 1 106 ? 22.475 0.597 -20.729 1.00 87.00 106 GLY A N 1
ATOM 889 C CA . GLY A 1 106 ? 21.883 -0.225 -21.791 1.00 87.00 106 GLY A CA 1
ATOM 890 C C . GLY A 1 106 ? 20.379 -0.029 -21.978 1.00 87.00 106 GLY A C 1
ATOM 891 O O . GLY A 1 106 ? 19.861 -0.339 -23.037 1.00 87.00 106 GLY A O 1
ATOM 892 N N . HIS A 1 107 ? 19.676 0.487 -20.968 1.00 94.31 107 HIS A N 1
ATOM 893 C CA . HIS A 1 107 ? 18.225 0.655 -21.008 1.00 94.31 107 HIS A CA 1
ATOM 894 C C . HIS A 1 107 ? 17.806 1.653 -19.921 1.00 94.31 107 HIS A C 1
ATOM 896 O O . HIS A 1 107 ? 17.441 1.289 -18.801 1.00 94.31 107 HIS A O 1
ATOM 902 N N . MET A 1 108 ? 17.961 2.944 -20.214 1.00 95.44 108 MET A N 1
ATOM 903 C CA . MET A 1 108 ? 17.773 4.002 -19.221 1.00 95.44 108 MET A CA 1
ATOM 904 C C . MET A 1 108 ? 16.291 4.314 -19.023 1.00 95.44 108 MET A C 1
ATOM 906 O O . MET A 1 108 ? 15.575 4.583 -19.987 1.00 95.44 108 MET A O 1
ATOM 910 N N . TRP A 1 109 ? 15.842 4.369 -17.769 1.00 97.00 109 TRP A N 1
ATOM 911 C CA . TRP A 1 109 ? 14.534 4.955 -17.476 1.00 97.00 109 TRP A CA 1
ATOM 912 C C . TRP A 1 109 ? 14.568 6.465 -17.723 1.00 97.00 109 TRP A C 1
ATOM 914 O O . TRP A 1 109 ? 15.473 7.159 -17.254 1.00 97.00 109 TRP A O 1
ATOM 924 N N . SER A 1 110 ? 13.570 6.980 -18.439 1.00 94.19 110 SER A N 1
ATOM 925 C CA . SER A 1 110 ? 13.478 8.393 -18.802 1.00 94.19 110 SER A CA 1
ATOM 926 C C . SER A 1 110 ? 12.163 9.016 -18.337 1.00 94.19 110 SER A C 1
ATOM 928 O O . SER A 1 110 ? 11.106 8.387 -18.350 1.00 94.19 110 SER A O 1
ATOM 930 N N . GLY A 1 111 ? 12.216 10.288 -17.940 1.00 92.25 111 GLY A N 1
ATOM 931 C CA . GLY A 1 111 ? 11.034 11.022 -17.497 1.00 92.25 111 GLY A CA 1
ATOM 932 C C . GLY A 1 111 ? 10.649 10.739 -16.037 1.00 92.25 111 GLY A C 1
ATOM 933 O O . GLY A 1 111 ? 11.527 10.483 -15.210 1.00 92.25 111 GLY A O 1
ATOM 934 N N . PRO A 1 112 ? 9.359 10.884 -15.677 1.00 92.00 112 PRO A N 1
ATOM 935 C CA . PRO A 1 112 ? 8.918 10.800 -14.291 1.00 92.00 112 PRO A CA 1
ATOM 936 C C . PRO A 1 112 ? 9.001 9.368 -13.729 1.00 92.00 112 PRO A C 1
ATOM 938 O O . PRO A 1 112 ? 9.031 8.400 -14.494 1.00 92.00 112 PRO A O 1
ATOM 941 N N . PRO A 1 113 ? 8.996 9.218 -12.391 1.00 91.81 113 PRO A N 1
ATOM 942 C CA . PRO A 1 113 ? 8.882 7.916 -11.742 1.00 91.81 113 PRO A CA 1
ATOM 943 C C . PRO A 1 113 ? 7.591 7.194 -12.142 1.00 91.81 113 PRO A C 1
ATOM 945 O O . PRO A 1 113 ? 6.605 7.836 -12.519 1.00 91.81 113 PRO A O 1
ATOM 948 N N . ALA A 1 114 ? 7.560 5.870 -11.975 1.00 90.31 114 ALA A N 1
ATOM 949 C CA . ALA A 1 114 ? 6.330 5.103 -12.162 1.00 90.31 114 ALA A CA 1
ATOM 950 C C . ALA A 1 114 ? 5.199 5.640 -11.264 1.00 90.31 114 ALA A C 1
ATOM 952 O O . ALA A 1 114 ? 5.368 5.842 -10.058 1.00 90.31 114 ALA A O 1
ATOM 953 N N . HIS A 1 115 ? 4.030 5.865 -11.864 1.00 89.62 115 HIS A N 1
ATOM 954 C CA . HIS A 1 115 ? 2.867 6.411 -11.179 1.00 89.62 115 HIS A CA 1
ATOM 955 C C . HIS A 1 115 ? 1.958 5.284 -10.675 1.00 89.62 115 HIS A C 1
ATOM 957 O O . HIS A 1 115 ? 1.459 4.482 -11.457 1.00 89.62 115 HIS A O 1
ATOM 963 N N . LEU A 1 116 ? 1.747 5.221 -9.358 1.00 96.25 116 LEU A N 1
ATOM 964 C CA . LEU A 1 116 ? 1.040 4.131 -8.671 1.00 96.25 116 LEU A CA 1
ATOM 965 C C . LEU A 1 116 ? -0.166 4.664 -7.885 1.00 96.25 116 LEU A C 1
ATOM 967 O O . LEU A 1 116 ? -0.282 4.436 -6.678 1.00 96.25 116 LEU A O 1
ATOM 971 N N . GLN A 1 117 ? -1.047 5.410 -8.559 1.00 95.50 117 GLN A N 1
ATOM 972 C CA . GLN A 1 117 ? -2.113 6.193 -7.919 1.00 95.50 117 GLN A CA 1
ATOM 973 C C . GLN A 1 117 ? -3.002 5.358 -6.996 1.00 95.50 117 GLN A C 1
ATOM 975 O O . GLN A 1 117 ? -3.224 5.725 -5.847 1.00 95.50 117 GLN A O 1
ATOM 980 N N . TYR A 1 118 ? -3.455 4.192 -7.460 1.00 96.38 118 TYR A N 1
ATOM 981 C CA . TYR A 1 118 ? -4.349 3.343 -6.675 1.00 96.38 118 TYR A CA 1
ATOM 982 C C . TYR A 1 118 ? -3.714 2.876 -5.356 1.00 96.38 118 TYR A C 1
ATOM 984 O O . TYR A 1 118 ? -4.366 2.882 -4.312 1.00 96.38 118 TYR A O 1
ATOM 992 N N . VAL A 1 119 ? -2.423 2.525 -5.374 1.00 97.94 119 VAL A N 1
ATOM 993 C CA . VAL A 1 119 ? -1.690 2.134 -4.160 1.00 97.94 119 VAL A CA 1
ATOM 994 C C . VAL A 1 119 ? -1.530 3.330 -3.219 1.00 97.94 119 VAL A C 1
ATOM 996 O O . VAL A 1 119 ? -1.684 3.179 -2.006 1.00 97.94 119 VAL A O 1
ATOM 999 N N . GLN A 1 120 ? -1.263 4.525 -3.757 1.00 98.12 120 GLN A N 1
ATOM 1000 C CA . GLN A 1 120 ? -1.158 5.760 -2.971 1.00 98.12 120 GLN A CA 1
ATOM 1001 C C . GLN A 1 120 ? -2.484 6.097 -2.279 1.00 98.12 120 GLN A C 1
ATOM 1003 O O . GLN A 1 120 ? -2.507 6.289 -1.061 1.00 98.12 120 GLN A O 1
ATOM 1008 N N . ASP A 1 121 ? -3.589 6.092 -3.023 1.00 97.88 121 ASP A N 1
ATOM 1009 C CA . ASP A 1 121 ? -4.927 6.380 -2.498 1.00 97.88 121 ASP A CA 1
ATOM 1010 C C . ASP A 1 121 ? -5.340 5.366 -1.432 1.00 97.88 121 ASP A C 1
ATOM 1012 O O . ASP A 1 121 ? -5.833 5.734 -0.362 1.00 97.88 121 ASP A O 1
ATOM 1016 N N . PHE A 1 122 ? -5.068 4.083 -1.675 1.00 98.12 122 PHE A N 1
ATOM 1017 C CA . PHE A 1 122 ? -5.330 3.034 -0.699 1.00 98.12 122 PHE A CA 1
ATOM 1018 C C . PHE A 1 122 ? -4.490 3.210 0.577 1.00 98.12 122 PHE A C 1
ATOM 1020 O O . PHE A 1 122 ? -5.012 3.098 1.686 1.00 98.12 122 PHE A O 1
ATOM 1027 N N . THR A 1 123 ? -3.213 3.584 0.452 1.00 98.38 123 THR A N 1
ATOM 1028 C CA . THR A 1 123 ? -2.341 3.890 1.603 1.00 98.38 123 THR A CA 1
ATOM 1029 C C . THR A 1 123 ? -2.910 5.036 2.444 1.00 98.38 123 THR A C 1
ATOM 1031 O O . THR A 1 123 ? -2.964 4.951 3.674 1.00 98.38 123 THR A O 1
ATOM 1034 N N . VAL A 1 124 ? -3.374 6.110 1.794 1.00 98.31 124 VAL A N 1
ATOM 1035 C CA . VAL A 1 124 ? -4.036 7.238 2.468 1.00 98.31 124 VAL A CA 1
ATOM 1036 C C . VAL A 1 124 ? -5.301 6.767 3.180 1.00 98.31 124 VAL A C 1
ATOM 1038 O O . VAL A 1 124 ? -5.525 7.128 4.339 1.00 98.31 124 VAL A O 1
ATOM 1041 N N . ARG A 1 125 ? -6.099 5.916 2.531 1.00 97.50 125 ARG A N 1
ATOM 1042 C CA . ARG A 1 125 ? -7.321 5.365 3.115 1.00 97.50 125 ARG A CA 1
ATOM 1043 C C . ARG A 1 125 ? -7.046 4.569 4.394 1.00 97.50 125 ARG A C 1
ATOM 1045 O O . ARG A 1 125 ? -7.722 4.797 5.398 1.00 97.50 125 ARG A O 1
ATOM 1052 N N . LEU A 1 126 ? -6.034 3.700 4.402 1.00 98.00 126 LEU A N 1
ATOM 1053 C CA . LEU A 1 126 ? -5.637 2.952 5.603 1.00 98.00 126 LEU A CA 1
ATOM 1054 C C . LEU A 1 126 ? -5.241 3.891 6.753 1.00 98.00 126 LEU A C 1
ATOM 1056 O O . LEU A 1 126 ? -5.708 3.723 7.883 1.00 98.00 126 LEU A O 1
ATOM 1060 N N . LYS A 1 127 ? -4.445 4.930 6.463 1.00 98.12 127 LYS A N 1
ATOM 1061 C CA . LYS A 1 127 ? -4.032 5.941 7.454 1.00 98.12 127 LYS A CA 1
ATOM 1062 C C . LYS A 1 127 ? -5.221 6.695 8.048 1.00 98.12 127 LYS A C 1
ATOM 1064 O O . LYS A 1 127 ? -5.252 6.920 9.258 1.00 98.12 127 LYS A O 1
ATOM 1069 N N . GLN A 1 128 ? -6.218 7.039 7.233 1.00 97.19 128 GLN A N 1
ATOM 1070 C CA . GLN A 1 128 ? -7.449 7.679 7.707 1.00 97.19 128 GLN A CA 1
ATOM 1071 C C . GLN A 1 128 ? -8.227 6.776 8.673 1.00 97.19 128 GLN A C 1
ATOM 1073 O O . GLN A 1 128 ? -8.678 7.245 9.716 1.00 97.19 128 GLN A O 1
ATOM 1078 N N . ILE A 1 129 ? -8.355 5.479 8.371 1.00 95.75 129 ILE A N 1
ATOM 1079 C CA . ILE A 1 129 ? -9.041 4.526 9.261 1.00 95.75 129 ILE A CA 1
ATOM 1080 C C . ILE A 1 129 ? -8.306 4.433 10.606 1.00 95.75 129 ILE A C 1
ATOM 1082 O O . ILE A 1 129 ? -8.936 4.535 11.662 1.00 95.75 129 ILE A O 1
ATOM 1086 N N . VAL A 1 130 ? -6.971 4.325 10.587 1.00 96.62 130 VAL A N 1
ATOM 1087 C CA . VAL A 1 130 ? -6.150 4.348 11.811 1.00 96.62 130 VAL A CA 1
ATOM 1088 C C . VAL A 1 130 ? -6.383 5.634 12.601 1.00 96.62 130 VAL A C 1
ATOM 1090 O O . VAL A 1 130 ? -6.599 5.572 13.810 1.00 96.62 130 VAL A O 1
ATOM 1093 N N . GLN A 1 131 ? -6.373 6.792 11.938 1.00 96.75 131 GLN A N 1
ATOM 1094 C CA . GLN A 1 131 ? -6.587 8.083 12.587 1.00 96.75 131 GLN A CA 1
ATOM 1095 C C . GLN A 1 131 ? -7.947 8.142 13.292 1.00 96.75 131 GLN A C 1
ATOM 1097 O O . GLN A 1 131 ? -8.003 8.514 14.463 1.00 96.75 131 GLN A O 1
ATOM 1102 N N . VAL A 1 132 ? -9.025 7.716 12.625 1.00 94.69 132 VAL A N 1
ATOM 1103 C CA . VAL A 1 132 ? -10.373 7.679 13.216 1.00 94.69 132 VAL A CA 1
ATOM 1104 C C . VAL A 1 132 ? -10.407 6.778 14.454 1.00 94.69 132 VAL A C 1
ATOM 1106 O O . VAL A 1 132 ? -10.896 7.195 15.506 1.00 94.69 132 VAL A O 1
ATOM 1109 N N . ARG A 1 133 ? -9.831 5.570 14.373 1.00 93.50 133 ARG A N 1
ATOM 1110 C CA . ARG A 1 133 ? -9.745 4.643 15.514 1.00 93.50 133 ARG A CA 1
ATOM 1111 C C . ARG A 1 133 ? -8.964 5.253 16.680 1.00 93.50 133 ARG A C 1
ATOM 1113 O O . ARG A 1 133 ? -9.390 5.139 17.829 1.00 93.50 133 ARG A O 1
ATOM 1120 N N . VAL A 1 134 ? -7.819 5.884 16.406 1.00 94.94 134 VAL A N 1
ATOM 1121 C CA . VAL A 1 134 ? -6.951 6.499 17.427 1.00 94.94 134 VAL A CA 1
ATOM 1122 C C . VAL A 1 134 ? -7.670 7.639 18.138 1.00 94.94 134 VAL A C 1
ATOM 1124 O O . VAL A 1 134 ? -7.687 7.659 19.368 1.00 94.94 134 VAL A O 1
ATOM 1127 N N . VAL A 1 135 ? -8.297 8.542 17.382 1.00 93.88 135 VAL A N 1
ATOM 1128 C CA . VAL A 1 135 ? -9.042 9.679 17.937 1.00 93.88 135 VAL A CA 1
ATOM 1129 C C . VAL A 1 135 ? -10.201 9.191 18.806 1.00 93.88 135 VAL A C 1
ATOM 1131 O O . VAL A 1 135 ? -10.344 9.648 19.938 1.00 93.88 135 VAL A O 1
ATOM 1134 N N . HIS A 1 136 ? -10.975 8.200 18.347 1.00 91.94 136 HIS A N 1
ATOM 1135 C CA . HIS A 1 136 ? -12.051 7.604 19.150 1.00 91.94 136 HIS A CA 1
ATOM 1136 C C . HIS A 1 136 ? -11.539 7.007 20.467 1.00 91.94 136 HIS A C 1
ATOM 1138 O O . HIS A 1 136 ? -12.117 7.270 21.525 1.00 91.94 136 HIS A O 1
ATOM 1144 N N . ARG A 1 137 ? -10.419 6.269 20.439 1.00 92.00 137 ARG A N 1
ATOM 1145 C CA . ARG A 1 137 ? -9.811 5.702 21.656 1.00 92.00 137 ARG A CA 1
ATOM 1146 C C . ARG A 1 137 ? -9.334 6.791 22.614 1.00 92.00 137 ARG A C 1
ATOM 1148 O O . ARG A 1 137 ? -9.473 6.630 23.825 1.00 92.00 137 ARG A O 1
ATOM 1155 N N . GLN A 1 138 ? -8.749 7.868 22.094 1.00 92.75 138 GLN A N 1
ATOM 1156 C CA . GLN A 1 138 ? -8.282 8.997 22.899 1.00 92.75 138 GLN A CA 1
ATOM 1157 C C . GLN A 1 138 ? -9.454 9.709 23.575 1.00 92.75 138 GLN A C 1
ATOM 1159 O O . GLN A 1 138 ? -9.439 9.844 24.793 1.00 92.75 138 GLN A O 1
ATOM 1164 N N . ILE A 1 139 ? -10.491 10.074 22.815 1.00 89.94 139 ILE A N 1
ATOM 1165 C CA . ILE A 1 139 ? -11.697 10.720 23.351 1.00 89.94 139 ILE A CA 1
ATOM 1166 C C . ILE A 1 139 ? -12.348 9.825 24.406 1.00 89.94 139 ILE A C 1
ATOM 1168 O O . ILE A 1 139 ? -12.580 10.266 25.526 1.00 89.94 139 ILE A O 1
ATOM 1172 N N . SER A 1 140 ? -12.553 8.542 24.101 1.00 89.12 140 SER A N 1
ATOM 1173 C CA . SER A 1 140 ? -13.188 7.605 25.036 1.00 89.12 140 SER A CA 1
ATOM 1174 C C . SER A 1 140 ? -12.414 7.462 26.350 1.00 89.12 140 SER A C 1
ATOM 1176 O O . SER A 1 140 ? -13.022 7.257 27.390 1.00 89.12 140 SER A O 1
ATOM 1178 N N . ARG A 1 141 ? -11.080 7.586 26.329 1.00 90.62 141 ARG A N 1
ATOM 1179 C CA . ARG A 1 141 ? -10.240 7.539 27.539 1.00 90.62 141 ARG A CA 1
ATOM 1180 C C . ARG A 1 141 ? -10.256 8.827 28.359 1.00 90.62 141 ARG A C 1
ATOM 1182 O O . ARG A 1 141 ? -9.919 8.770 29.536 1.00 90.62 141 ARG A O 1
ATOM 1189 N N . LEU A 1 142 ? -10.583 9.961 27.744 1.00 92.25 142 LEU A N 1
ATOM 1190 C CA . LEU A 1 142 ? -10.684 11.252 28.430 1.00 92.25 142 LEU A CA 1
ATOM 1191 C C . LEU A 1 142 ? -12.026 11.417 29.153 1.00 92.25 142 LEU A C 1
ATOM 1193 O O . LEU A 1 142 ? -12.097 12.157 30.128 1.00 92.25 142 LEU A O 1
ATOM 1197 N N . LEU A 1 143 ? -13.067 10.727 28.684 1.00 89.88 143 LEU A N 1
ATOM 1198 C CA . LEU A 1 143 ? -14.413 10.792 29.243 1.00 89.88 143 LEU A CA 1
ATOM 1199 C C . LEU A 1 143 ? -14.568 9.890 30.474 1.00 89.88 143 LEU A C 1
ATOM 1201 O O . LEU A 1 143 ? -14.099 8.746 30.495 1.00 89.88 143 LEU A O 1
ATOM 1205 N N . SER A 1 144 ? -15.303 10.380 31.470 1.00 90.31 144 SER A N 1
ATOM 1206 C CA . SER A 1 144 ? -15.785 9.575 32.595 1.00 90.31 144 SER A CA 1
ATOM 1207 C C . SER A 1 144 ? -16.782 8.503 32.134 1.00 90.31 144 SER A C 1
ATOM 1209 O O . SER A 1 144 ? -17.328 8.564 31.034 1.00 90.31 144 SER A O 1
ATOM 1211 N N . ALA A 1 145 ? -17.057 7.510 32.986 1.00 86.62 145 ALA A N 1
ATOM 1212 C CA . ALA A 1 145 ? -18.008 6.444 32.656 1.00 86.62 145 ALA A CA 1
ATOM 1213 C C . ALA A 1 145 ? -19.416 6.983 32.326 1.00 86.62 145 ALA A C 1
ATOM 1215 O O . ALA A 1 145 ? -20.042 6.497 31.387 1.00 86.62 145 ALA A O 1
ATOM 1216 N N . ASN A 1 146 ? -19.867 8.019 33.042 1.00 87.88 146 ASN A N 1
ATOM 1217 C CA . ASN A 1 146 ? -21.171 8.648 32.816 1.00 87.88 146 ASN A CA 1
ATOM 1218 C C . ASN A 1 146 ? -21.218 9.371 31.463 1.00 87.88 146 ASN A C 1
ATOM 1220 O O . ASN A 1 146 ? -22.171 9.201 30.710 1.00 87.88 146 ASN A O 1
ATOM 1224 N N . GLU A 1 147 ? -20.170 10.123 31.116 1.00 88.12 147 GLU A N 1
ATOM 1225 C CA . GLU A 1 147 ? -20.092 10.816 29.823 1.00 88.12 147 GLU A CA 1
ATOM 1226 C C . GLU A 1 147 ? -19.981 9.822 28.659 1.00 88.12 147 GLU A C 1
ATOM 1228 O O . GLU A 1 147 ? -20.562 10.028 27.597 1.00 88.12 147 GLU A O 1
ATOM 1233 N N . GLN A 1 148 ? -19.266 8.708 28.841 1.00 87.62 148 GLN A N 1
ATOM 1234 C CA . GLN A 1 148 ? -19.203 7.652 27.829 1.00 87.62 148 GLN A CA 1
ATOM 1235 C C . GLN A 1 148 ? -20.582 7.044 27.537 1.00 87.62 148 GLN A C 1
ATOM 1237 O O . GLN A 1 148 ? -20.874 6.711 26.385 1.00 87.62 148 GLN A O 1
ATOM 1242 N N . GLU A 1 149 ? -21.423 6.898 28.562 1.00 86.38 149 GLU A N 1
ATOM 1243 C CA . GLU A 1 149 ? -22.801 6.431 28.416 1.00 86.38 149 GLU A CA 1
ATOM 1244 C C . GLU A 1 149 ? -23.689 7.493 27.754 1.00 86.38 149 GLU A C 1
ATOM 1246 O O . GLU A 1 149 ? -24.393 7.181 26.792 1.00 86.38 149 GLU A O 1
ATOM 1251 N N . GLU A 1 150 ? -23.582 8.754 28.183 1.00 88.19 150 GLU A N 1
ATOM 1252 C CA . GLU A 1 150 ? -24.320 9.891 27.616 1.00 88.19 150 GLU A CA 1
ATOM 1253 C C . GLU A 1 150 ? -24.030 10.081 26.118 1.00 88.19 150 GLU A C 1
ATOM 1255 O O . GLU A 1 150 ? -24.952 10.173 25.304 1.00 88.19 150 GLU A O 1
ATOM 1260 N N . PHE A 1 151 ? -22.752 10.046 25.725 1.00 85.19 151 PHE A N 1
ATOM 1261 C CA . PHE A 1 151 ? -22.322 10.164 24.327 1.00 85.19 151 PHE A CA 1
ATOM 1262 C C . PHE A 1 151 ? -22.395 8.851 23.543 1.00 85.19 151 PHE A C 1
ATOM 1264 O O . PHE A 1 151 ? -22.061 8.825 22.355 1.00 85.19 151 PHE A O 1
ATOM 1271 N N . LYS A 1 152 ? -22.818 7.754 24.183 1.00 85.44 152 LYS A N 1
ATOM 1272 C CA . LYS A 1 152 ? -22.907 6.416 23.585 1.00 85.44 152 LYS A CA 1
ATOM 1273 C C . LYS A 1 152 ? -21.624 6.022 22.840 1.00 85.44 152 LYS A C 1
ATOM 1275 O O . LYS A 1 152 ? -21.664 5.519 21.714 1.00 85.44 152 LYS A O 1
ATOM 1280 N N . THR A 1 153 ? -20.468 6.242 23.468 1.00 82.50 153 THR A N 1
ATOM 1281 C CA . THR A 1 153 ? -19.144 6.067 22.835 1.00 82.50 153 THR A CA 1
ATOM 1282 C C . THR A 1 153 ? -18.905 4.649 22.314 1.00 82.50 153 THR A C 1
ATOM 1284 O O . THR A 1 153 ? -18.177 4.448 21.340 1.00 82.50 153 THR A O 1
ATOM 1287 N N . LYS A 1 154 ? -19.552 3.656 22.937 1.00 79.06 154 LYS A N 1
ATOM 1288 C CA . LYS A 1 154 ? -19.495 2.240 22.545 1.00 79.06 154 LYS A CA 1
ATOM 1289 C C . LYS A 1 154 ? -20.194 1.942 21.215 1.00 79.06 154 LYS A C 1
ATOM 1291 O O . LYS A 1 154 ? -19.767 1.026 20.527 1.00 79.06 154 LYS A O 1
ATOM 1296 N N . SER A 1 155 ? -21.217 2.714 20.848 1.00 82.44 155 SER A N 1
ATOM 1297 C CA . SER A 1 155 ? -21.973 2.560 19.595 1.00 82.44 155 SER A CA 1
ATOM 1298 C C . SER A 1 155 ? -21.603 3.610 18.542 1.00 82.44 155 SER A C 1
ATOM 1300 O O . SER A 1 155 ? -22.247 3.693 17.500 1.00 82.44 155 SER A O 1
ATOM 1302 N N . SER A 1 156 ? -20.585 4.450 18.783 1.00 82.25 156 SER A N 1
ATOM 1303 C CA . SER A 1 156 ? -20.224 5.544 17.864 1.00 82.25 156 SER A CA 1
ATOM 1304 C C . SER A 1 156 ? -19.865 5.073 16.455 1.00 82.25 156 SER A C 1
ATOM 1306 O O . SER A 1 156 ? -19.951 5.863 15.518 1.00 82.25 156 SER A O 1
ATOM 1308 N N . PHE A 1 157 ? -19.472 3.807 16.299 1.00 86.56 157 PHE A N 1
ATOM 1309 C CA . PHE A 1 157 ? -19.142 3.232 15.002 1.00 86.56 157 PHE A CA 1
ATOM 1310 C C . PHE A 1 157 ? -20.250 2.387 14.365 1.00 86.56 157 PHE A C 1
ATOM 1312 O O . PHE A 1 157 ? -20.071 1.919 13.242 1.00 86.56 157 PHE A O 1
ATOM 1319 N N . ASP A 1 158 ? -21.404 2.226 15.012 1.00 84.19 158 ASP A N 1
ATOM 1320 C CA . ASP A 1 158 ? -22.496 1.406 14.470 1.00 84.19 158 ASP A CA 1
ATOM 1321 C C . ASP A 1 158 ? -23.070 1.992 13.173 1.00 84.19 158 ASP A C 1
ATOM 1323 O O . ASP A 1 158 ? -23.555 1.261 12.316 1.00 84.19 158 ASP A O 1
ATOM 1327 N N . THR A 1 159 ? -22.937 3.303 12.963 1.00 81.75 159 THR A N 1
ATOM 1328 C CA . THR A 1 159 ? -23.290 3.974 11.701 1.00 81.75 159 THR A CA 1
ATOM 1329 C C . THR A 1 159 ? -22.405 3.568 10.521 1.00 81.75 159 THR A C 1
ATOM 1331 O O . THR A 1 159 ? -22.817 3.736 9.376 1.00 81.75 159 THR A O 1
ATOM 1334 N N . PHE A 1 160 ? -21.213 3.019 10.773 1.00 81.12 160 PHE A N 1
ATOM 1335 C CA . PHE A 1 160 ? -20.339 2.464 9.737 1.00 81.12 160 PHE A CA 1
ATOM 1336 C C . PHE A 1 160 ? -20.591 0.975 9.488 1.00 81.12 160 PHE A C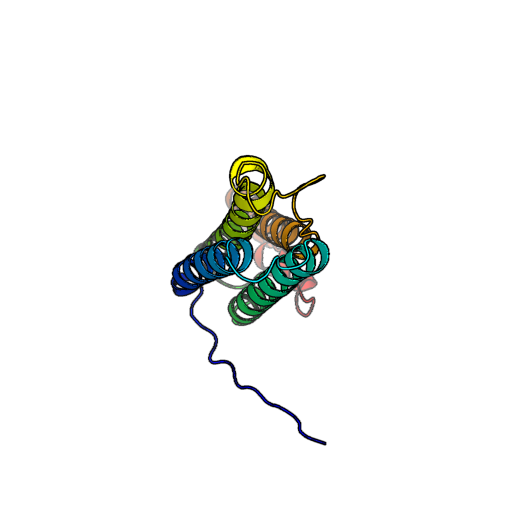 1
ATOM 1338 O O . PHE A 1 160 ? -19.962 0.384 8.607 1.00 81.12 160 PHE A O 1
ATOM 1345 N N . TYR A 1 161 ? -21.510 0.356 10.233 1.00 74.50 161 TYR A N 1
ATOM 1346 C CA . TYR A 1 161 ? -21.872 -1.036 10.022 1.00 74.50 161 TYR A CA 1
ATOM 1347 C C . TYR A 1 161 ? -22.472 -1.226 8.622 1.00 74.50 161 TYR A C 1
ATOM 1349 O O . TYR A 1 161 ? -23.410 -0.536 8.226 1.00 74.50 161 TYR A O 1
ATOM 1357 N N . GLY A 1 162 ? -21.909 -2.159 7.852 1.00 70.81 162 GLY A N 1
ATOM 1358 C CA . GLY A 1 162 ? -22.326 -2.431 6.472 1.00 70.81 162 GLY A CA 1
ATOM 1359 C C . GLY A 1 162 ? -21.734 -1.494 5.410 1.00 70.81 162 GLY A C 1
ATOM 1360 O O . GLY A 1 162 ? -21.950 -1.731 4.223 1.00 70.81 162 GLY A O 1
ATOM 1361 N N . ILE A 1 163 ? -20.952 -0.477 5.794 1.00 78.06 163 ILE A N 1
ATOM 1362 C CA . ILE A 1 163 ? -20.188 0.343 4.845 1.00 78.06 163 ILE A CA 1
ATOM 1363 C C . ILE A 1 163 ? -18.827 -0.318 4.620 1.00 78.06 163 ILE A C 1
ATOM 1365 O O . ILE A 1 163 ? -18.055 -0.492 5.565 1.00 78.06 163 ILE A O 1
ATOM 1369 N N . ASN A 1 164 ? -18.506 -0.656 3.367 1.00 78.25 164 ASN A N 1
ATOM 1370 C CA . ASN A 1 164 ? -17.166 -1.132 3.041 1.00 78.25 164 ASN A CA 1
ATOM 1371 C C . ASN A 1 164 ? -16.157 0.003 3.261 1.00 78.25 164 ASN A C 1
ATOM 1373 O O . ASN A 1 164 ? -16.218 1.049 2.614 1.00 78.25 164 ASN A O 1
ATOM 1377 N N . ALA A 1 165 ? -15.240 -0.204 4.202 1.00 79.62 165 ALA A N 1
ATOM 1378 C CA . ALA A 1 165 ? -14.223 0.775 4.533 1.00 79.62 165 ALA A CA 1
ATOM 1379 C C . ALA A 1 165 ? -13.012 0.732 3.586 1.00 79.62 165 ALA A C 1
ATOM 1381 O O . ALA A 1 165 ? -12.217 1.669 3.650 1.00 79.62 165 ALA A O 1
ATOM 1382 N N . LEU A 1 166 ? -12.869 -0.301 2.749 1.00 84.88 166 LEU A N 1
ATOM 1383 C CA . LEU A 1 166 ? -11.679 -0.594 1.944 1.00 84.88 166 LEU A CA 1
ATOM 1384 C C . LEU A 1 166 ? -11.908 -0.540 0.436 1.00 84.88 166 LEU A C 1
ATOM 1386 O O . LEU A 1 166 ? -13.013 -0.899 -0.028 1.00 84.88 166 LEU A O 1
#

Secondary structure (DSSP, 8-state):
---------PPPGGGHHHHHHHHHHHHHHHHT-SS----HHHHHHHHHHHHHHHHHHHHHHHTTS-TTTS-HHHHHHHHHHHHHHHHHHHHHHHHIIIIIGGG-TTS---SSPPP-HHHHHHHHHHHHHHHHHHHHHHHHHHS-HHHHHHTTGGGTTGGGTT----

Foldseek 3Di:
DDPPPPPPPQDPLVCVVVVLVVVLVVLVCVCPDPPDHDDPVVSLVVLQVVLVVLLVSLLVVLVVDDLQQDDLVVNLVSLVSSLVSLVSSVVSQQCCQPPNQCPDVVHHRDDDTRDRPVSVVSSVLSVVSSVVSVVLVVVCVVDDPVVCVVVVSNCPCVVCVPPSSD

Radius of gyration: 20.52 Å; chains: 1; bounding box: 48×32×58 Å

pLDDT: mean 89.65, std 13.29, range [33.38, 98.38]

InterPro domains:
  IPR013594 Dynein heavy chain, tail [PF08385] (11-145)

Sequence (166 aa):
MVTLSRSSKTKPLQDLDDVLETMYNFLDDLWKMEDYEYPQDRMSHLMELLGNNLVRLIQQELNKMNLWQDEFNEVVEKLKLSTGLCEKWLETCSKLTTYFWPNYPGHMWSGPPAHLQYVQDFTVRLKQIVQVRVVHRQISRLLSANEQEEFKTKSSFDTFYGINAL